Protein AF-A0A6A3WDA3-F1 (afdb_monomer_lite)

Organism: NCBI:txid53985

Foldseek 3Di:
DDDDDDPVVVCVVVVHDDPDDDDDDDDPVVVVQQVVQWWADVVPRDIAGVPPRAAPDHQAHNPPRHGTHD

Radius of gyration: 18.23 Å; chains: 1; bounding box: 34×27×44 Å

Secondary structure (DSSP, 8-state):
------HHHHHHHTT------------HHHHHHHHHTEEE-TTT--EEETTTB--SSTTB-TTT-PBPB-

Sequence (70 aa):
MGRIFPLDEMLAEANTTVDAVINFNVPDEVLVERISGRRVHSASGHSYHVKFAPPKVAGKADMTGEPSSK

InterPro domains:
  IPR007862 Adenylate kinase, active site lid domain [PF05191] (38-67)
  IPR027417 P-loop containing nucleoside triphosphate hydrolase [G3DSA:3.40.50.300] (5-70)
  IPR036193 Adenylate kinase, active site lid domain superfamily [SSF57774] (37-67)

Structure (mmCIF, N/CA/C/O backbone):
data_AF-A0A6A3WDA3-F1
#
_entry.id   AF-A0A6A3WDA3-F1
#
loop_
_atom_site.group_PDB
_atom_site.id
_atom_site.type_symbol
_atom_site.label_atom_id
_atom_site.label_alt_id
_atom_site.label_comp_id
_atom_site.label_asym_id
_atom_site.label_entity_id
_atom_site.label_seq_id
_atom_site.pdbx_PDB_ins_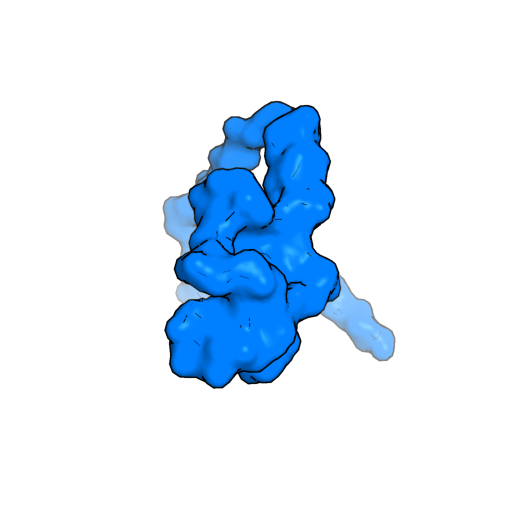code
_atom_site.Cartn_x
_atom_site.Cartn_y
_atom_site.Cartn_z
_atom_site.occupancy
_atom_site.B_iso_or_equiv
_atom_site.auth_seq_id
_atom_site.auth_comp_id
_atom_site.auth_asym_id
_atom_site.auth_atom_id
_atom_site.pdbx_PDB_model_num
ATOM 1 N N . MET A 1 1 ? 19.731 19.378 -7.547 1.00 38.34 1 MET A N 1
ATOM 2 C CA . MET A 1 1 ? 18.915 19.518 -8.771 1.00 38.34 1 MET A CA 1
ATOM 3 C C . MET A 1 1 ? 18.580 18.111 -9.253 1.00 38.34 1 MET A C 1
ATOM 5 O O . MET A 1 1 ? 19.468 17.447 -9.768 1.00 38.34 1 MET A O 1
ATOM 9 N N . GLY A 1 2 ? 17.389 17.587 -8.950 1.00 50.69 2 GLY A N 1
ATOM 10 C CA . GLY A 1 2 ? 17.006 16.224 -9.348 1.00 50.69 2 GLY A CA 1
ATOM 11 C C . GLY A 1 2 ? 16.642 16.189 -10.831 1.00 50.69 2 GLY A C 1
ATOM 12 O O . GLY A 1 2 ? 15.813 16.985 -11.262 1.00 50.69 2 GLY A O 1
ATOM 13 N N . ARG A 1 3 ? 17.284 15.321 -11.619 1.00 58.34 3 ARG A N 1
ATOM 14 C CA . ARG A 1 3 ? 16.894 15.069 -13.015 1.00 58.34 3 ARG A CA 1
ATOM 15 C C . ARG A 1 3 ? 15.675 14.146 -13.012 1.00 58.34 3 ARG A C 1
ATOM 17 O O . ARG A 1 3 ? 15.708 13.109 -12.358 1.00 58.34 3 ARG A O 1
ATOM 24 N N . ILE A 1 4 ? 14.618 14.538 -13.720 1.00 60.53 4 ILE A N 1
ATOM 25 C CA . ILE A 1 4 ? 13.460 13.684 -13.998 1.00 60.53 4 ILE A CA 1
ATOM 26 C C . ILE A 1 4 ? 13.773 12.981 -15.316 1.00 60.53 4 ILE A C 1
ATOM 28 O O . ILE A 1 4 ? 13.824 13.640 -16.351 1.00 60.53 4 ILE A O 1
ATOM 32 N N . PHE A 1 5 ? 14.037 11.680 -15.263 1.00 71.19 5 PHE A N 1
ATOM 33 C CA . PHE A 1 5 ? 14.169 10.855 -16.458 1.00 71.19 5 PHE A CA 1
ATOM 34 C C . PHE A 1 5 ? 12.844 10.138 -16.717 1.00 71.19 5 PHE A C 1
ATOM 36 O O . PHE A 1 5 ? 12.254 9.612 -15.767 1.00 71.19 5 PHE A O 1
ATOM 43 N N . PRO A 1 6 ? 12.355 10.114 -17.966 1.00 88.62 6 PRO A N 1
ATOM 44 C CA . PRO A 1 6 ? 11.283 9.217 -18.362 1.00 88.62 6 PRO A CA 1
ATOM 45 C C . PRO A 1 6 ? 11.654 7.769 -18.030 1.00 88.62 6 PRO A C 1
ATOM 47 O O . PRO A 1 6 ? 12.780 7.339 -18.276 1.00 88.62 6 PRO A O 1
ATOM 50 N N . LEU A 1 7 ? 10.699 7.011 -17.486 1.00 90.44 7 LEU A N 1
ATOM 51 C CA . LEU A 1 7 ? 10.898 5.593 -17.169 1.00 90.44 7 LEU A CA 1
ATOM 52 C C . LEU A 1 7 ? 11.382 4.801 -18.400 1.00 90.44 7 LEU A C 1
ATOM 54 O O . LEU A 1 7 ? 12.222 3.918 -18.257 1.00 90.44 7 LEU A O 1
ATOM 58 N N . ASP A 1 8 ? 10.917 5.169 -19.597 1.00 89.38 8 ASP A N 1
ATOM 59 C CA . ASP A 1 8 ? 11.303 4.543 -20.867 1.00 89.38 8 ASP A CA 1
ATOM 60 C C . ASP A 1 8 ? 12.817 4.609 -21.132 1.00 89.38 8 ASP A C 1
ATOM 62 O O . ASP A 1 8 ? 13.411 3.623 -21.566 1.00 89.38 8 ASP A O 1
ATOM 66 N N . GLU A 1 9 ? 13.463 5.739 -20.820 1.00 91.25 9 GLU A N 1
ATOM 67 C CA . GLU A 1 9 ? 14.916 5.902 -20.974 1.00 91.25 9 GLU A CA 1
ATOM 68 C C . GLU A 1 9 ? 15.673 4.988 -20.002 1.00 91.25 9 GLU A C 1
ATOM 70 O O . GLU A 1 9 ? 16.623 4.310 -20.392 1.00 91.25 9 GLU A O 1
ATOM 75 N N . MET A 1 10 ? 15.203 4.897 -18.752 1.00 92.12 10 MET A N 1
ATOM 76 C CA . MET A 1 10 ? 15.819 4.050 -17.724 1.00 92.12 10 MET A CA 1
ATOM 77 C C . MET A 1 10 ? 15.744 2.561 -18.079 1.00 92.12 10 MET A C 1
ATOM 79 O O . MET A 1 10 ? 16.687 1.809 -17.838 1.00 92.12 10 MET A O 1
ATOM 83 N N . LEU A 1 11 ? 14.617 2.126 -18.643 1.00 93.44 11 LEU A N 1
ATOM 84 C CA . LEU A 1 11 ? 14.415 0.740 -19.059 1.00 93.44 11 LEU A CA 1
ATOM 85 C C . LEU A 1 11 ? 15.266 0.390 -20.285 1.00 93.44 11 LEU A C 1
ATOM 87 O O . LEU A 1 11 ? 15.848 -0.695 -20.329 1.00 93.44 11 LEU A O 1
ATOM 91 N N . ALA A 1 12 ? 15.397 1.323 -21.236 1.00 91.69 12 ALA A N 1
ATOM 92 C CA . ALA A 1 12 ? 16.259 1.165 -22.402 1.00 91.69 12 ALA A CA 1
ATOM 93 C C . ALA A 1 12 ? 17.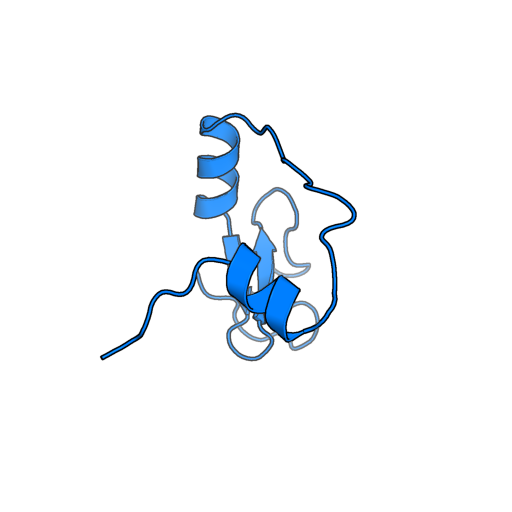743 1.044 -22.011 1.00 91.69 12 ALA A C 1
ATOM 95 O O . ALA A 1 12 ? 18.425 0.139 -22.491 1.00 91.69 12 ALA A O 1
ATOM 96 N N . GLU A 1 13 ? 18.235 1.894 -21.102 1.00 94.25 13 GLU A N 1
ATOM 97 C CA . GLU A 1 13 ? 19.607 1.807 -20.572 1.00 94.25 13 GLU A CA 1
ATOM 98 C C . GLU A 1 13 ? 19.864 0.486 -19.832 1.00 94.25 13 GLU A C 1
ATOM 100 O O . GLU A 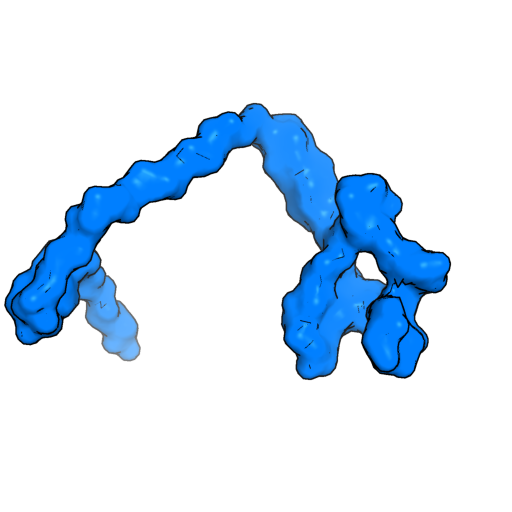1 13 ? 20.936 -0.106 -19.956 1.00 94.25 13 GLU A O 1
ATOM 105 N N . ALA A 1 14 ? 18.872 0.002 -19.082 1.00 93.62 14 ALA A N 1
ATOM 106 C CA . ALA A 1 14 ? 18.951 -1.252 -18.340 1.00 93.62 14 ALA A CA 1
ATOM 107 C C . ALA A 1 14 ? 18.637 -2.501 -19.190 1.00 93.62 14 ALA A C 1
ATOM 109 O O . ALA A 1 14 ? 18.660 -3.613 -18.658 1.00 93.62 14 ALA A O 1
ATOM 110 N N . ASN A 1 15 ? 18.361 -2.337 -20.492 1.00 94.19 15 ASN A N 1
ATOM 111 C CA . ASN A 1 15 ? 17.984 -3.401 -21.427 1.00 94.19 15 ASN A CA 1
ATOM 112 C C . ASN A 1 15 ? 16.873 -4.319 -20.873 1.00 94.19 15 ASN A C 1
ATOM 114 O O . ASN A 1 15 ? 16.960 -5.547 -20.937 1.00 94.19 15 ASN A O 1
ATOM 118 N N . THR A 1 16 ? 15.846 -3.709 -20.280 1.00 95.50 16 THR A N 1
ATOM 119 C CA . THR A 1 16 ? 14.698 -4.393 -19.673 1.00 95.50 16 THR A CA 1
ATOM 120 C C . THR A 1 16 ? 13.382 -3.776 -20.155 1.00 95.50 16 THR A C 1
ATOM 122 O O . THR A 1 16 ? 13.367 -2.690 -20.732 1.00 95.50 16 THR A O 1
ATOM 125 N N . THR A 1 17 ? 12.264 -4.467 -19.942 1.00 94.06 17 THR A N 1
ATOM 126 C CA . THR A 1 17 ? 10.927 -4.062 -20.404 1.00 94.06 17 THR A CA 1
ATOM 127 C C . THR A 1 17 ? 9.898 -4.167 -19.285 1.00 94.06 17 THR A C 1
ATOM 129 O O . THR A 1 17 ? 10.068 -4.937 -18.344 1.00 94.06 17 THR A O 1
ATOM 132 N N . VAL A 1 18 ? 8.803 -3.409 -19.388 1.00 93.62 18 VAL A N 1
ATOM 133 C CA . VAL A 1 18 ? 7.648 -3.573 -18.494 1.00 93.62 18 VAL A CA 1
ATOM 134 C C . VAL A 1 18 ? 6.793 -4.735 -18.985 1.00 93.62 18 VAL A C 1
ATOM 136 O O . VAL A 1 18 ? 6.243 -4.672 -20.081 1.00 93.62 18 VAL A O 1
ATOM 139 N N . ASP A 1 19 ? 6.632 -5.763 -18.155 1.00 94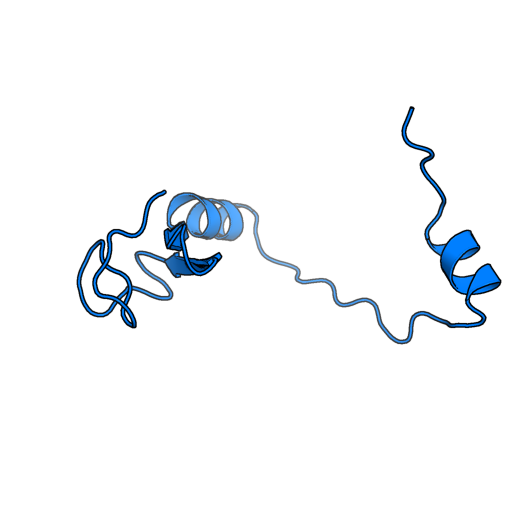.94 19 ASP A N 1
ATOM 140 C CA . ASP A 1 19 ? 5.805 -6.927 -18.496 1.00 94.94 19 ASP A CA 1
ATOM 141 C C . ASP A 1 19 ? 4.304 -6.666 -18.309 1.00 94.94 19 ASP A C 1
ATOM 143 O O . ASP A 1 19 ? 3.469 -7.181 -19.053 1.00 94.94 19 ASP A O 1
ATOM 147 N N . ALA A 1 20 ? 3.940 -5.872 -17.298 1.00 94.62 20 ALA A N 1
ATOM 148 C CA . ALA A 1 20 ? 2.552 -5.573 -16.976 1.00 94.62 20 ALA A CA 1
ATOM 149 C C . ALA A 1 20 ? 2.400 -4.236 -16.244 1.00 94.62 20 ALA A C 1
ATOM 151 O O . ALA A 1 20 ? 3.241 -3.845 -15.435 1.00 94.62 20 ALA A O 1
ATOM 152 N N . VAL A 1 21 ? 1.261 -3.579 -16.472 1.00 94.69 21 VAL A N 1
ATOM 153 C CA . VAL A 1 21 ? 0.820 -2.406 -15.710 1.00 94.69 21 VAL A CA 1
ATOM 154 C C . VAL A 1 21 ? -0.437 -2.786 -14.938 1.00 94.69 21 VAL A C 1
ATOM 156 O O . VAL A 1 21 ? -1.486 -3.045 -15.525 1.00 94.69 21 VAL A O 1
ATOM 159 N N . ILE A 1 22 ? -0.331 -2.833 -13.610 1.00 95.44 22 ILE A N 1
ATOM 160 C CA . ILE A 1 22 ? -1.454 -3.171 -12.731 1.00 95.44 22 ILE A CA 1
ATOM 161 C C . ILE A 1 22 ? -2.117 -1.875 -12.269 1.00 95.44 22 ILE A C 1
ATOM 163 O O . ILE A 1 22 ? -1.532 -1.111 -11.504 1.00 95.44 22 ILE A O 1
ATOM 167 N N . ASN A 1 23 ? -3.352 -1.645 -12.717 1.00 94.88 23 ASN A N 1
ATOM 168 C CA . ASN A 1 23 ? -4.160 -0.510 -12.286 1.00 94.88 23 ASN A CA 1
ATOM 169 C C . ASN A 1 23 ? -5.233 -0.957 -11.285 1.00 94.88 23 ASN A C 1
ATOM 171 O O . ASN A 1 23 ? -6.149 -1.705 -11.633 1.00 94.88 23 ASN A O 1
ATOM 175 N N . PHE A 1 24 ? -5.144 -0.469 -10.050 1.00 92.75 24 PHE A N 1
ATOM 176 C CA . PHE A 1 24 ? -6.186 -0.671 -9.048 1.00 92.75 24 PHE A CA 1
ATOM 177 C C . PHE A 1 24 ? -7.255 0.410 -9.190 1.00 92.75 24 PHE A C 1
ATOM 179 O O . PHE A 1 24 ? -7.130 1.497 -8.632 1.00 92.75 24 PHE A O 1
ATOM 186 N N . ASN A 1 25 ? -8.326 0.093 -9.917 1.00 94.69 25 ASN A N 1
ATOM 187 C CA . ASN A 1 25 ? -9.485 0.972 -10.016 1.00 94.69 25 ASN A CA 1
ATOM 188 C C . ASN A 1 25 ? -10.333 0.874 -8.738 1.00 94.69 25 ASN A C 1
ATOM 190 O O . ASN A 1 25 ? -11.057 -0.104 -8.539 1.00 94.69 25 ASN A O 1
ATOM 194 N N . VAL A 1 26 ? -10.208 1.866 -7.860 1.00 93.56 26 VAL A N 1
ATOM 195 C CA . VAL A 1 26 ? -10.898 1.927 -6.567 1.00 93.56 26 VAL A CA 1
ATOM 196 C C . VAL A 1 26 ? -11.616 3.274 -6.461 1.00 93.56 26 VAL A C 1
ATOM 198 O O . VAL A 1 26 ? -10.988 4.287 -6.759 1.00 93.56 26 VAL A O 1
ATOM 201 N N . PRO A 1 27 ? -12.889 3.321 -6.022 1.00 96.69 27 PRO A N 1
ATOM 202 C CA . PRO A 1 27 ? -13.594 4.586 -5.823 1.00 96.69 27 PRO A CA 1
ATOM 203 C C . PRO A 1 27 ? -12.881 5.514 -4.830 1.00 96.69 27 PRO A C 1
ATOM 205 O O . PRO A 1 27 ? -12.398 5.058 -3.789 1.00 96.69 27 PRO A O 1
ATOM 208 N N . ASP A 1 28 ? -12.894 6.820 -5.103 1.00 95.00 28 ASP A N 1
ATOM 209 C CA . ASP A 1 28 ? -12.241 7.846 -4.276 1.00 95.00 28 ASP A CA 1
ATOM 210 C C . ASP A 1 28 ? -12.694 7.809 -2.814 1.00 95.00 28 ASP A C 1
ATOM 212 O O . ASP A 1 28 ? -11.879 7.916 -1.900 1.00 95.00 28 ASP A O 1
ATOM 216 N N . GLU A 1 29 ? -13.985 7.583 -2.573 1.00 94.62 29 GLU A N 1
ATOM 217 C CA . GLU A 1 29 ? -14.547 7.489 -1.221 1.00 94.62 29 GLU A CA 1
ATOM 218 C C . GLU A 1 29 ? -13.879 6.374 -0.401 1.00 94.62 29 GLU A C 1
ATOM 220 O O . GLU A 1 29 ? -13.534 6.557 0.769 1.00 94.62 29 GLU A O 1
ATOM 225 N N . VAL A 1 30 ? -13.608 5.234 -1.043 1.00 92.38 30 VAL A N 1
ATOM 226 C CA . VAL A 1 30 ? -12.923 4.095 -0.422 1.00 92.38 30 VAL A CA 1
ATOM 227 C C . VAL A 1 30 ? -11.444 4.413 -0.194 1.00 92.38 30 VAL A C 1
ATOM 229 O O . VAL A 1 30 ? -10.876 4.005 0.822 1.00 92.38 30 VAL A O 1
ATOM 232 N N . LEU A 1 31 ? -10.807 5.157 -1.105 1.00 92.38 31 LEU A N 1
ATOM 233 C CA . LEU A 1 31 ? -9.425 5.613 -0.929 1.00 92.38 31 LEU A CA 1
ATOM 234 C C . LEU A 1 31 ? -9.298 6.562 0.267 1.00 92.38 31 LEU A C 1
ATOM 236 O O . LEU A 1 31 ? -8.389 6.393 1.082 1.00 92.38 31 LEU A O 1
ATOM 240 N N . VAL A 1 32 ? -10.229 7.506 0.423 1.00 93.94 32 VAL A N 1
ATOM 241 C CA . VAL A 1 32 ? -10.267 8.425 1.570 1.00 93.94 32 VAL A CA 1
ATOM 242 C C . VAL A 1 32 ? -10.445 7.654 2.878 1.00 93.94 32 VAL A C 1
ATOM 244 O O . VAL A 1 32 ? -9.703 7.895 3.836 1.00 93.94 32 VAL A O 1
ATOM 247 N N . GLU A 1 33 ? -11.364 6.683 2.926 1.00 93.88 33 GLU A N 1
ATOM 248 C CA . GLU A 1 33 ? -11.542 5.831 4.110 1.00 93.88 33 GLU A CA 1
ATOM 249 C C . GLU A 1 33 ? -10.249 5.066 4.432 1.00 93.88 33 GLU A C 1
ATOM 251 O O . GLU A 1 33 ? -9.789 5.071 5.576 1.00 93.88 33 GLU A O 1
ATOM 256 N N . ARG A 1 34 ? -9.602 4.482 3.414 1.00 93.06 34 ARG A N 1
ATOM 257 C CA . ARG A 1 34 ? -8.361 3.716 3.586 1.00 93.06 34 ARG A CA 1
ATOM 258 C C . ARG A 1 34 ? -7.184 4.553 4.069 1.00 93.06 34 ARG A C 1
ATOM 260 O O . ARG A 1 34 ? -6.400 4.084 4.892 1.00 93.06 34 ARG A O 1
ATOM 267 N N . ILE A 1 35 ? -7.025 5.769 3.556 1.00 91.62 35 ILE A N 1
ATOM 268 C CA . ILE A 1 35 ? -5.919 6.646 3.954 1.00 91.62 35 ILE A CA 1
ATOM 269 C C . ILE A 1 35 ? -6.161 7.184 5.365 1.00 91.62 35 ILE A C 1
ATOM 271 O O . ILE A 1 35 ? -5.254 7.153 6.196 1.00 91.62 35 ILE A O 1
ATOM 275 N N . SER A 1 36 ? -7.383 7.628 5.664 1.00 93.19 36 SER A N 1
ATOM 276 C CA . SER A 1 36 ? -7.722 8.221 6.965 1.00 93.19 36 SER A CA 1
ATOM 277 C C . SER A 1 36 ? -7.663 7.221 8.127 1.00 93.19 36 SER A C 1
ATOM 279 O O . SER A 1 36 ? -7.351 7.607 9.259 1.00 93.19 36 SER A O 1
ATOM 281 N N . GLY A 1 37 ? -7.925 5.940 7.854 1.00 90.44 37 GLY A N 1
ATOM 282 C CA . GLY A 1 37 ? -7.839 4.859 8.831 1.00 90.44 37 GLY A CA 1
ATOM 283 C C . GLY A 1 37 ? -6.463 4.197 8.961 1.00 90.44 37 GLY A C 1
ATOM 284 O O . GLY A 1 37 ? -6.314 3.323 9.824 1.00 90.44 37 GLY A O 1
ATOM 285 N N . ARG A 1 38 ? -5.468 4.581 8.145 1.00 92.81 38 ARG A N 1
ATOM 286 C CA . ARG A 1 38 ? -4.116 4.000 8.177 1.00 92.81 38 ARG A CA 1
ATOM 287 C C . ARG A 1 38 ? -3.371 4.391 9.458 1.00 92.81 38 ARG A C 1
ATOM 289 O O . ARG A 1 38 ? -3.422 5.532 9.909 1.00 92.81 38 ARG A O 1
ATOM 296 N N . ARG A 1 39 ? -2.663 3.425 10.038 1.00 90.94 39 ARG A N 1
ATOM 297 C CA . ARG A 1 39 ? -1.712 3.588 11.146 1.00 90.94 39 ARG A CA 1
ATOM 298 C C . ARG A 1 39 ? -0.392 2.961 10.727 1.00 90.94 39 ARG A C 1
ATOM 300 O O . ARG A 1 39 ? -0.412 1.909 10.097 1.00 90.94 39 ARG A O 1
ATOM 307 N N . VAL A 1 40 ? 0.738 3.552 11.086 1.00 91.12 40 VAL A N 1
ATOM 308 C CA . VAL A 1 40 ? 2.059 3.014 10.748 1.00 91.12 40 VAL A CA 1
ATOM 309 C C . VAL A 1 40 ? 2.866 2.823 12.019 1.00 91.12 40 VAL A C 1
ATOM 311 O O . VAL A 1 40 ? 2.942 3.700 12.877 1.00 91.12 40 VAL A O 1
ATOM 314 N N . HIS A 1 41 ? 3.468 1.649 12.160 1.00 90.12 41 HIS A N 1
ATOM 315 C CA . HIS A 1 41 ? 4.473 1.432 13.184 1.00 90.12 41 HIS A CA 1
ATOM 316 C C . HIS A 1 41 ? 5.821 1.962 12.684 1.00 90.12 41 HIS A C 1
ATOM 318 O O . HIS A 1 41 ? 6.459 1.328 11.842 1.00 90.12 41 HIS A O 1
ATOM 324 N N . SER A 1 42 ? 6.237 3.124 13.190 1.00 86.62 42 SER A N 1
ATOM 325 C CA . SER A 1 42 ? 7.378 3.904 12.689 1.00 86.62 42 SER A CA 1
ATOM 326 C C . SER A 1 42 ? 8.694 3.127 12.626 1.00 86.62 42 SER A C 1
ATOM 328 O O . SER A 1 42 ? 9.432 3.284 11.659 1.00 86.62 42 SER A O 1
ATOM 330 N N . ALA A 1 43 ? 8.972 2.252 13.596 1.00 86.31 43 ALA A N 1
ATOM 331 C CA . ALA A 1 43 ? 10.221 1.489 13.624 1.00 86.31 43 ALA A CA 1
ATOM 332 C C . ALA A 1 43 ? 10.280 0.375 12.562 1.00 86.31 43 ALA A C 1
ATOM 334 O O . ALA A 1 43 ? 11.353 0.049 12.069 1.00 86.31 43 ALA A O 1
ATOM 335 N N . SER A 1 44 ? 9.132 -0.209 12.196 1.00 86.75 44 SER A N 1
ATOM 336 C CA . SER A 1 44 ? 9.073 -1.356 11.267 1.00 86.75 44 SER A CA 1
ATOM 337 C C . SER A 1 44 ? 8.550 -1.021 9.869 1.00 86.75 44 SER A C 1
ATOM 339 O O . SER A 1 44 ? 8.653 -1.843 8.965 1.00 86.75 44 SER A O 1
ATOM 341 N N . GLY A 1 45 ? 7.892 0.129 9.703 1.00 85.56 45 GLY A N 1
ATOM 342 C CA . GLY A 1 45 ? 7.138 0.475 8.495 1.00 85.56 45 GLY A CA 1
ATOM 343 C C . GLY A 1 45 ? 5.826 -0.302 8.309 1.00 85.56 45 GLY A C 1
ATOM 344 O O . GLY A 1 45 ? 5.096 -0.045 7.350 1.00 85.56 45 GLY A O 1
ATOM 345 N N . HIS A 1 46 ? 5.484 -1.230 9.212 1.00 87.75 46 HIS A N 1
ATOM 346 C CA . HIS A 1 46 ? 4.258 -2.015 9.099 1.00 87.75 46 HIS A CA 1
ATOM 347 C C . HIS A 1 46 ? 3.017 -1.120 9.183 1.00 87.75 46 HIS A C 1
ATOM 349 O O . HIS A 1 46 ? 2.888 -0.297 10.095 1.00 87.75 46 HIS A O 1
ATOM 355 N N . SER A 1 47 ? 2.103 -1.298 8.230 1.00 89.88 47 SER A N 1
ATOM 356 C CA . SER A 1 47 ? 0.861 -0.534 8.136 1.00 89.88 47 SER A CA 1
ATOM 357 C C . SER A 1 47 ? -0.310 -1.343 8.680 1.00 89.88 47 SER A C 1
ATOM 359 O O . SER A 1 47 ? -0.519 -2.484 8.287 1.00 89.88 47 SER A O 1
ATOM 361 N N . TYR A 1 48 ? -1.105 -0.714 9.534 1.00 91.44 48 TYR A N 1
ATOM 362 C CA . TYR A 1 48 ? -2.369 -1.222 10.048 1.00 91.44 48 TYR A CA 1
ATOM 363 C C . TYR A 1 48 ? -3.509 -0.326 9.573 1.00 91.44 48 TYR A C 1
ATOM 365 O O . TYR A 1 48 ? -3.299 0.813 9.143 1.00 91.44 48 TYR A O 1
ATOM 373 N N . HIS A 1 49 ? -4.737 -0.814 9.691 1.00 93.88 49 HIS A N 1
ATOM 374 C CA . HIS A 1 49 ? -5.921 -0.025 9.398 1.00 93.88 49 HIS A CA 1
ATOM 375 C C . HIS A 1 49 ? -7.007 -0.275 10.436 1.00 93.88 49 HIS A C 1
ATOM 377 O O . HIS A 1 49 ? -7.421 -1.410 10.629 1.00 93.88 49 HIS A O 1
ATOM 383 N N . VAL A 1 50 ? -7.553 0.783 11.037 1.00 90.19 50 VAL A N 1
ATOM 384 C CA . VAL A 1 50 ? -8.511 0.681 12.162 1.00 90.19 50 VAL A CA 1
ATOM 385 C C . VAL A 1 50 ? -9.725 -0.227 11.902 1.00 90.19 50 VAL A C 1
ATOM 387 O O . VAL A 1 50 ? -10.231 -0.839 12.833 1.00 90.19 50 VAL A O 1
ATOM 390 N N . LYS A 1 51 ? -10.179 -0.320 10.645 1.00 89.25 51 LYS A N 1
ATOM 391 C CA . LYS A 1 51 ? -11.284 -1.188 10.190 1.00 89.25 51 LYS A CA 1
ATOM 392 C C . LYS A 1 51 ? -10.843 -2.422 9.388 1.00 89.25 51 LYS A C 1
ATOM 394 O O . LYS A 1 51 ? -11.211 -3.534 9.735 1.00 89.25 51 LYS A O 1
ATOM 399 N N . PHE A 1 52 ? -10.091 -2.232 8.299 1.00 87.88 52 PHE A N 1
ATOM 400 C CA . PHE A 1 52 ? -9.770 -3.306 7.347 1.00 87.88 52 PHE A CA 1
ATOM 401 C C . PHE A 1 52 ? -8.635 -4.246 7.779 1.00 87.88 52 PHE A C 1
ATOM 403 O O . PHE A 1 52 ? -8.563 -5.362 7.280 1.00 87.88 52 PHE A O 1
ATOM 410 N N . ALA A 1 53 ? -7.743 -3.798 8.663 1.00 89.75 53 ALA A N 1
ATOM 411 C CA . ALA A 1 53 ? -6.609 -4.578 9.157 1.00 89.75 53 ALA A CA 1
ATOM 412 C C . ALA A 1 53 ? -6.219 -4.081 10.561 1.00 89.75 53 ALA A C 1
ATOM 414 O O . ALA A 1 53 ? -5.159 -3.463 10.727 1.00 89.75 53 ALA A O 1
ATOM 415 N N . PRO A 1 54 ? -7.121 -4.217 11.551 1.00 89.25 54 PRO A N 1
ATOM 416 C CA . PRO A 1 54 ? -6.878 -3.681 12.878 1.00 89.25 54 PRO A CA 1
ATOM 417 C C . PRO A 1 54 ? -5.739 -4.453 13.551 1.00 89.25 54 PRO A C 1
ATOM 419 O O . PRO A 1 54 ? -5.634 -5.666 13.360 1.00 89.25 54 PRO A O 1
ATOM 422 N N . PRO A 1 55 ? -4.902 -3.781 14.356 1.00 88.31 55 PRO A N 1
ATOM 423 C CA . PRO A 1 55 ? -3.952 -4.490 15.199 1.00 88.31 55 PRO A CA 1
ATOM 424 C C . PRO A 1 55 ? -4.698 -5.339 16.237 1.00 88.31 55 PRO A C 1
ATOM 426 O O . PRO A 1 55 ? -5.800 -4.980 16.668 1.00 88.31 55 PRO A O 1
ATOM 429 N N . LYS A 1 56 ? -4.076 -6.426 16.699 1.00 88.69 56 LYS A N 1
ATOM 430 C CA . LYS A 1 56 ? -4.589 -7.284 17.783 1.00 88.69 56 LYS A CA 1
ATOM 431 C C . LYS A 1 56 ? -4.865 -6.486 19.053 1.00 88.69 56 LYS A C 1
ATOM 433 O O . LYS A 1 56 ? -5.830 -6.768 19.758 1.00 88.69 56 LYS A O 1
ATOM 438 N N . VAL A 1 57 ? -4.023 -5.491 19.345 1.00 85.88 57 VAL A N 1
ATOM 439 C CA . VAL A 1 57 ? -4.230 -4.542 20.443 1.00 85.88 57 VAL A CA 1
ATOM 440 C C . VAL A 1 57 ? -4.315 -3.132 19.881 1.00 85.88 57 VAL A C 1
ATOM 442 O O . VAL A 1 57 ? -3.406 -2.659 19.200 1.00 85.88 57 VAL A O 1
ATOM 445 N N . ALA A 1 58 ? -5.408 -2.437 20.196 1.00 84.25 58 ALA A N 1
ATOM 446 C CA . ALA A 1 58 ? -5.662 -1.095 19.695 1.00 84.25 58 ALA A CA 1
ATOM 447 C C . ALA A 1 58 ? -4.480 -0.148 19.970 1.00 84.25 58 ALA A C 1
ATOM 449 O O . ALA A 1 58 ? -4.067 0.051 21.112 1.00 84.25 58 ALA A O 1
ATOM 450 N N . GLY A 1 59 ? -3.950 0.450 18.900 1.00 80.88 59 GLY A N 1
ATOM 451 C CA . GLY A 1 59 ? -2.853 1.416 18.970 1.00 80.88 59 GLY A CA 1
ATOM 452 C C . GLY A 1 59 ? -1.460 0.814 19.156 1.00 80.88 59 GLY A C 1
ATOM 453 O O . GLY A 1 59 ? -0.520 1.589 19.313 1.00 80.88 59 GLY A O 1
ATOM 454 N N . LYS A 1 60 ? -1.308 -0.514 19.120 1.00 83.88 60 LYS A N 1
ATOM 455 C CA . LYS A 1 60 ? -0.015 -1.193 19.255 1.00 83.88 60 LYS A CA 1
ATOM 456 C C . LYS A 1 60 ? 0.304 -2.049 18.036 1.00 83.88 60 LYS A C 1
ATOM 458 O O . LYS A 1 60 ? -0.592 -2.607 17.417 1.00 83.88 60 LYS A O 1
ATOM 463 N N . ALA A 1 61 ? 1.583 -2.163 17.710 1.00 84.81 61 ALA A N 1
ATOM 464 C CA . ALA A 1 61 ? 2.074 -3.098 16.715 1.00 84.81 61 ALA A CA 1
ATOM 465 C C . ALA A 1 61 ? 1.995 -4.532 17.251 1.00 84.81 61 ALA A C 1
ATOM 467 O O . ALA A 1 61 ? 2.367 -4.798 18.393 1.00 84.81 61 ALA A O 1
ATOM 468 N N . ASP A 1 62 ? 1.579 -5.472 16.409 1.00 85.62 62 ASP A N 1
ATOM 469 C CA . ASP A 1 62 ? 1.363 -6.863 16.822 1.00 85.62 62 ASP A CA 1
ATOM 470 C C . ASP A 1 62 ? 2.659 -7.619 17.118 1.00 85.62 62 ASP A C 1
ATOM 472 O O . ASP A 1 62 ? 2.651 -8.581 17.882 1.00 85.62 62 ASP A O 1
ATOM 476 N N . MET A 1 63 ? 3.765 -7.202 16.496 1.00 79.25 63 MET A N 1
ATOM 477 C CA . MET A 1 63 ? 5.064 -7.867 16.624 1.00 79.25 63 MET A CA 1
ATOM 478 C C . MET A 1 63 ? 5.872 -7.361 17.820 1.00 79.25 63 MET A C 1
ATOM 480 O O . MET A 1 63 ? 6.530 -8.155 18.484 1.00 79.25 63 MET A O 1
ATOM 484 N N . THR A 1 64 ? 5.837 -6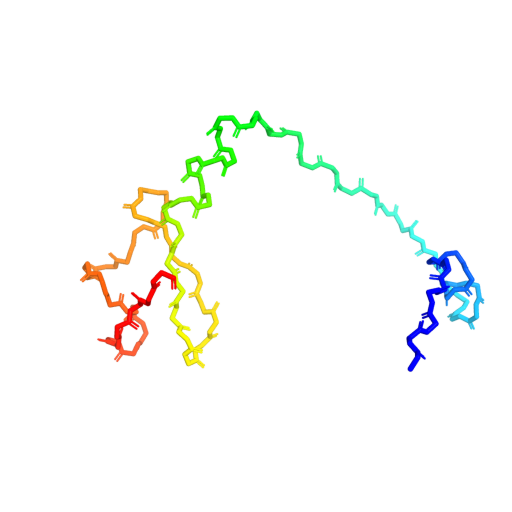.053 18.092 1.00 79.62 64 THR A N 1
ATOM 485 C CA . THR A 1 64 ? 6.684 -5.418 19.119 1.00 79.62 64 THR A CA 1
ATOM 486 C C . THR A 1 64 ? 5.892 -4.890 20.315 1.00 79.62 64 THR A C 1
ATOM 488 O O . THR A 1 64 ? 6.468 -4.629 21.365 1.00 79.62 64 THR A O 1
ATOM 491 N N . GLY A 1 65 ? 4.570 -4.730 20.194 1.00 79.50 65 GLY A N 1
ATOM 492 C CA . GLY A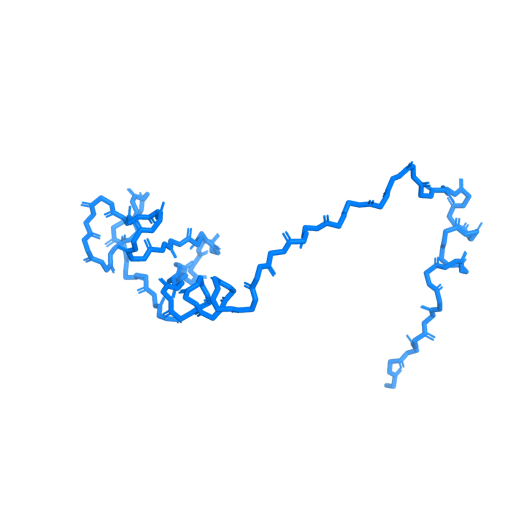 1 65 ? 3.730 -4.107 21.221 1.00 79.50 65 GLY A CA 1
ATOM 493 C C . GLY A 1 65 ? 3.898 -2.585 21.339 1.00 79.50 65 GLY A C 1
ATOM 494 O O . GLY A 1 65 ? 3.271 -1.969 22.205 1.00 79.50 65 GLY A O 1
ATOM 495 N N . GLU A 1 66 ? 4.720 -1.975 20.488 1.00 83.19 66 GLU A N 1
ATOM 496 C CA . GLU A 1 66 ? 5.009 -0.539 20.479 1.00 83.19 66 GLU A CA 1
ATOM 497 C C . GLU A 1 66 ? 3.887 0.277 19.815 1.00 83.19 66 GLU A C 1
ATOM 499 O O . GLU A 1 66 ? 3.093 -0.278 19.052 1.00 83.19 66 GLU A O 1
ATOM 504 N N . PRO A 1 67 ? 3.782 1.593 20.075 1.00 81.19 67 PRO A N 1
ATOM 505 C CA . PRO A 1 67 ? 2.700 2.411 19.537 1.00 81.19 67 PRO A CA 1
ATOM 506 C C . PRO A 1 67 ? 2.725 2.530 18.005 1.00 81.19 67 PRO A C 1
ATOM 508 O O . PRO A 1 67 ? 3.734 2.905 17.413 1.00 81.19 67 PRO A O 1
ATOM 511 N N . SER A 1 68 ? 1.585 2.299 17.351 1.00 77.12 68 SER A N 1
ATOM 512 C CA . SER A 1 68 ? 1.394 2.634 15.931 1.00 77.12 68 SER A CA 1
ATOM 513 C C . SER A 1 68 ? 0.899 4.082 15.803 1.00 77.12 68 SER A C 1
ATOM 515 O O . SER A 1 68 ? -0.192 4.391 16.301 1.00 77.12 68 SER A O 1
ATOM 517 N N . SER A 1 69 ? 1.658 4.964 15.147 1.00 74.56 69 SER A N 1
ATOM 518 C CA . SER A 1 69 ? 1.252 6.358 14.925 1.00 74.56 69 SER A CA 1
ATOM 519 C C . SER A 1 69 ? 0.260 6.472 13.762 1.00 74.56 69 SER A C 1
ATOM 521 O O . SER A 1 69 ? 0.068 5.521 13.000 1.00 74.56 69 SER A O 1
ATOM 523 N N . LYS A 1 70 ? -0.410 7.626 13.643 1.00 64.75 70 LYS A N 1
ATOM 524 C CA . LYS A 1 70 ? -0.974 8.035 12.348 1.00 64.75 70 LYS A CA 1
ATOM 525 C C . LYS A 1 70 ? 0.155 8.303 11.353 1.00 64.75 70 LYS A C 1
ATOM 527 O O . LYS A 1 70 ? 1.264 8.645 11.829 1.00 64.75 70 LYS A O 1
#

pLDDT: mean 86.93, std 10.72, range [38.34, 96.69]